Protein AF-A0A1B6D604-F1 (afdb_monomer)

InterPro domains:
  IPR000718 Peptidase M13 [PS51885] (1-99)
  IPR000718 Peptidase M13 [PTHR11733] (2-98)
  IPR018497 Peptidase M13, C-terminal domain [PF01431] (3-98)
  IPR018497 Peptidase M13, C-terminal domain [PR00786] (14-30)
  IPR018497 Peptidase M13, C-terminal domain [PR00786] (90-99)
  IPR024079 Metallopeptidase, catalytic domain superfamily [G3DSA:3.40.390.10] (2-99)

pLDDT: mean 93.45, std 8.99, range [57.97, 98.5]

Mean predicted aligned error: 4.43 Å

Nearest PDB structures (foldseek):
  6sh2-assembly1_AAA  TM=9.425E-01  e=3.751E-06  Homo sapiens
  4cth-assembly1_A-2  TM=9.442E-01  e=8.369E-06  Homo sapiens
  6svy-assembly1_A  TM=9.488E-01  e=1.212E-05  Homo sapiens
  5v48-assembly1_B  TM=9.395E-01  e=1.071E-05  Oryctolagus cuniculus
  4iuw-assembly1_A  TM=9.478E-01  e=1.867E-05  Lacticaseibacillus rhamnosus HN001

Organism: NCBI:txid38151

Secondary structure (DSSP, 8-state):
-TTT--TTS-HHHHIIIIIHHHHHHHHHTTSTTGGGB-TTS-B---S-HHHHHHHHHHHHHHHHHHHT-EEEPSSTT-EEE--HHHHHHHHHHHHHHT-

Foldseek 3Di:
DPPQDDPPDDVVSVCQRVQLVVQLVVCLCVFPPNCQQPPVGDRHNPDDPVVVVVRVVVLVVQQVVQQPDWCDDPDPDDTHGGRSVVCSSNSSSNVRSND

Radius of gyration: 16.8 Å; Cα contacts (8 Å, |Δi|>4): 112; chains: 1; bounding box: 38×28×49 Å

Structure (mmCIF, N/CA/C/O backbone):
data_AF-A0A1B6D604-F1
#
_entry.id   AF-A0A1B6D604-F1
#
loop_
_atom_site.group_PDB
_atom_site.id
_atom_site.type_symbol
_atom_site.label_atom_id
_atom_site.label_alt_id
_atom_site.label_comp_id
_atom_site.label_asym_id
_atom_site.label_entity_id
_atom_site.label_seq_id
_atom_site.pdbx_PDB_ins_code
_atom_site.Cartn_x
_atom_site.Cartn_y
_atom_site.Cartn_z
_atom_site.occupancy
_atom_site.B_iso_or_equiv
_atom_site.auth_seq_id
_atom_site.auth_comp_id
_atom_site.auth_asym_id
_atom_site.auth_atom_id
_atom_site.pdbx_PDB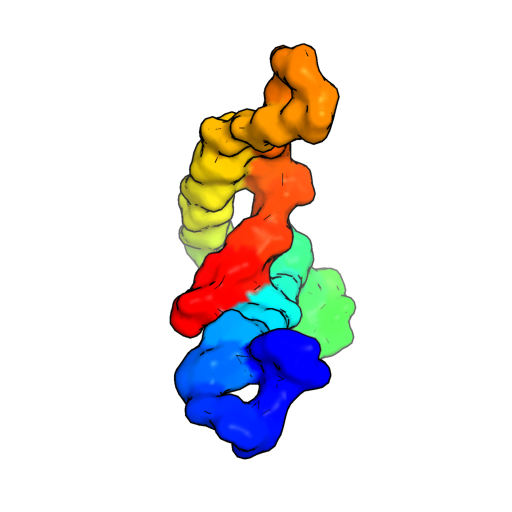_model_num
ATOM 1 N N . ARG A 1 1 ? 18.679 -1.187 9.413 1.00 86.75 1 ARG A N 1
ATOM 2 C CA . ARG A 1 1 ? 19.206 -1.431 10.782 1.00 86.75 1 ARG A CA 1
ATOM 3 C C . ARG A 1 1 ? 18.231 -2.358 11.502 1.00 86.75 1 ARG A C 1
ATOM 5 O O . ARG A 1 1 ? 17.041 -2.256 11.219 1.00 86.75 1 ARG A O 1
ATOM 12 N N . PHE A 1 2 ? 18.704 -3.245 12.387 1.00 88.69 2 PHE A N 1
ATOM 13 C CA . PHE A 1 2 ? 17.838 -4.090 13.223 1.00 88.69 2 PHE A CA 1
ATOM 14 C C . PHE A 1 2 ? 16.770 -3.228 13.931 1.00 88.69 2 PHE A C 1
ATOM 16 O O . PHE A 1 2 ? 17.130 -2.149 14.415 1.00 88.69 2 PHE A O 1
ATOM 23 N N . PRO A 1 3 ? 15.488 -3.643 13.973 1.00 89.06 3 PRO A N 1
ATOM 24 C CA . PRO A 1 3 ? 14.959 -4.964 13.598 1.00 89.06 3 PRO A CA 1
ATOM 25 C C . PRO A 1 3 ? 14.608 -5.148 12.112 1.00 89.06 3 PRO A C 1
ATOM 27 O O . PRO A 1 3 ? 14.273 -6.252 11.710 1.00 89.06 3 PRO A O 1
ATOM 30 N N . LEU A 1 4 ? 14.692 -4.106 11.282 1.00 94.75 4 LEU A N 1
ATOM 31 C CA . LEU A 1 4 ? 14.213 -4.163 9.892 1.00 94.75 4 LEU A CA 1
ATOM 32 C C . LEU A 1 4 ? 15.136 -4.958 8.962 1.00 94.75 4 LEU A C 1
ATOM 34 O O . LEU A 1 4 ? 14.676 -5.630 8.046 1.00 94.75 4 LEU A O 1
ATOM 38 N N . TYR A 1 5 ? 16.445 -4.842 9.178 1.00 96.44 5 TYR A N 1
ATOM 39 C CA . TYR A 1 5 ? 17.457 -5.526 8.377 1.00 96.44 5 TYR A CA 1
ATOM 40 C C . TYR A 1 5 ? 18.726 -5.769 9.184 1.00 96.44 5 TYR A C 1
ATOM 42 O O . TYR A 1 5 ? 19.217 -4.843 9.849 1.00 96.44 5 TYR A O 1
ATOM 50 N N . SER A 1 6 ? 19.284 -6.969 9.052 1.00 96.94 6 SER A N 1
ATOM 51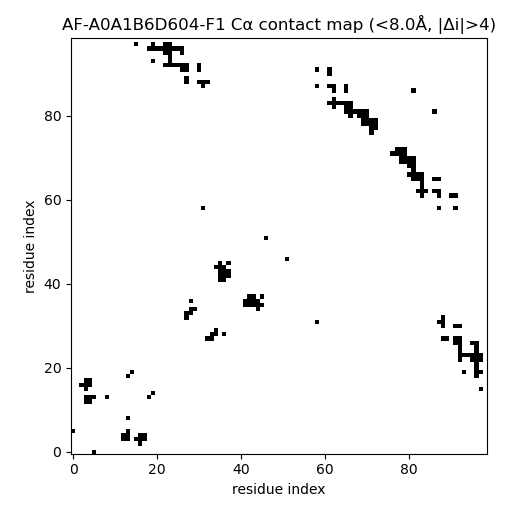 C CA . SER A 1 6 ? 20.659 -7.301 9.433 1.00 96.94 6 SER A CA 1
ATOM 52 C C . SER A 1 6 ? 21.167 -8.472 8.581 1.00 96.94 6 SER A C 1
ATOM 54 O O . SER A 1 6 ? 20.402 -9.372 8.228 1.00 96.94 6 SER A O 1
ATOM 56 N N . SER A 1 7 ? 22.459 -8.456 8.239 1.00 95.62 7 SER A N 1
ATOM 57 C CA . SER A 1 7 ? 23.133 -9.540 7.505 1.00 95.62 7 SER A CA 1
ATOM 58 C C . SER A 1 7 ? 23.194 -10.844 8.299 1.00 95.62 7 SER A C 1
ATOM 60 O O . SER A 1 7 ? 23.359 -11.914 7.724 1.00 95.62 7 SER A O 1
ATOM 62 N N . GLU A 1 8 ? 23.056 -10.749 9.619 1.00 96.69 8 GLU A N 1
ATOM 63 C CA . GLU A 1 8 ? 23.096 -11.864 10.560 1.00 96.69 8 GLU A CA 1
ATOM 64 C C . GLU A 1 8 ? 21.715 -12.517 10.753 1.00 96.69 8 GLU A C 1
ATOM 66 O O . GLU A 1 8 ? 21.627 -13.599 11.333 1.00 96.69 8 GLU A O 1
ATOM 71 N N . LEU A 1 9 ? 20.630 -11.882 10.287 1.00 95.06 9 LEU A N 1
ATOM 72 C CA . LEU A 1 9 ? 19.286 -12.450 10.371 1.00 95.06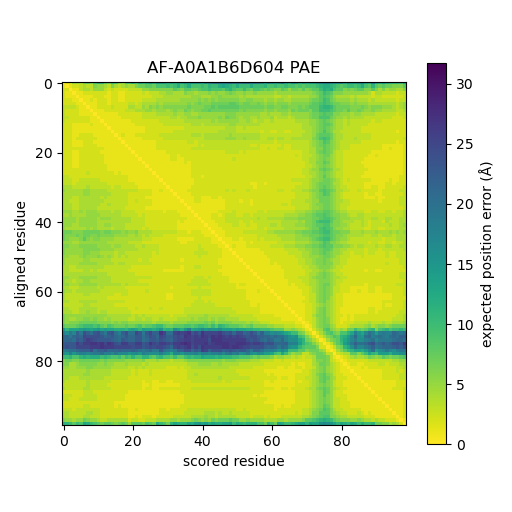 9 LEU A CA 1
ATOM 73 C C . LEU A 1 9 ? 19.023 -13.452 9.236 1.00 95.06 9 LEU A C 1
ATOM 75 O O . LEU A 1 9 ? 19.453 -13.234 8.100 1.00 95.06 9 LEU A O 1
ATOM 79 N N . PRO A 1 10 ? 18.226 -14.507 9.489 1.00 96.88 10 PRO A N 1
ATOM 80 C CA . PRO A 1 10 ? 17.691 -15.340 8.422 1.00 96.88 10 PRO A CA 1
ATOM 81 C C . PRO A 1 10 ? 16.928 -14.502 7.392 1.00 96.88 10 PRO A C 1
ATOM 83 O O . PRO A 1 10 ? 16.212 -13.563 7.753 1.00 96.88 10 PRO A O 1
ATOM 86 N N . TRP A 1 11 ? 17.027 -14.878 6.114 1.00 95.88 11 TRP A N 1
ATOM 87 C CA . TRP A 1 11 ? 16.440 -14.116 5.008 1.00 95.88 11 TRP A CA 1
ATOM 88 C C . TRP A 1 11 ? 14.957 -13.804 5.235 1.00 95.88 11 TRP A C 1
ATOM 90 O O . TRP A 1 11 ? 14.554 -12.663 5.046 1.00 95.88 11 TRP A O 1
ATOM 100 N N . TYR A 1 12 ? 14.162 -14.753 5.735 1.00 95.81 12 TYR A N 1
ATOM 101 C CA . TYR A 1 12 ? 12.725 -14.558 5.951 1.00 95.81 12 TYR A CA 1
ATOM 102 C C . TYR A 1 12 ? 12.411 -13.416 6.933 1.00 95.81 12 TYR A C 1
ATOM 104 O O . TYR A 1 12 ? 11.396 -12.743 6.779 1.00 95.81 12 TYR A O 1
ATOM 112 N N . MET A 1 13 ? 13.292 -13.142 7.905 1.00 96.69 13 MET A N 1
ATOM 113 C CA . MET A 1 13 ? 13.128 -11.998 8.807 1.00 96.69 13 MET A CA 1
ATOM 114 C C . MET A 1 13 ? 13.435 -10.679 8.099 1.00 96.69 13 MET A C 1
ATOM 116 O O . MET A 1 13 ? 12.727 -9.700 8.307 1.00 96.69 13 MET A O 1
ATOM 120 N N . ASN A 1 14 ? 14.434 -10.662 7.212 1.00 96.81 14 ASN A N 1
ATOM 121 C CA . ASN A 1 14 ? 14.703 -9.501 6.364 1.00 96.81 14 ASN A CA 1
ATOM 122 C C . ASN A 1 14 ? 13.5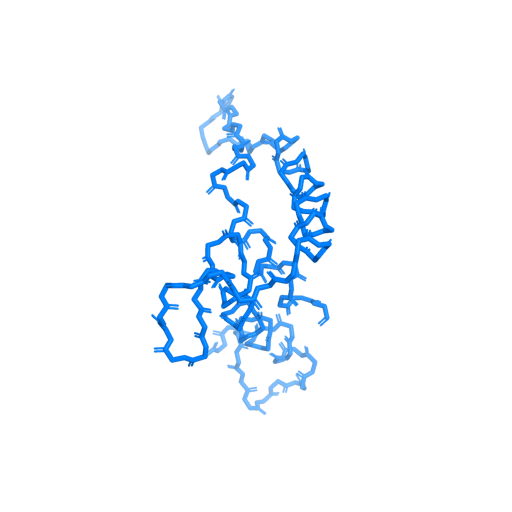58 -9.258 5.363 1.00 96.81 14 ASN A C 1
ATOM 124 O O . ASN A 1 14 ? 13.198 -8.106 5.142 1.00 96.81 14 ASN A O 1
ATOM 128 N N . PHE A 1 15 ? 12.935 -10.305 4.810 1.00 96.56 15 PHE A N 1
ATOM 129 C CA . PHE A 1 15 ? 11.743 -10.161 3.963 1.00 96.56 15 PHE A CA 1
ATOM 130 C C . PHE A 1 15 ? 10.547 -9.598 4.745 1.00 96.56 15 PHE A C 1
ATOM 132 O O . PHE A 1 15 ? 9.909 -8.664 4.273 1.00 96.56 15 PHE A O 1
ATOM 139 N N . GLY A 1 16 ? 10.284 -10.088 5.961 1.00 95.44 16 GLY A N 1
ATOM 140 C CA . GLY A 1 16 ? 9.216 -9.546 6.813 1.00 95.44 16 GLY A CA 1
ATOM 141 C C . GLY A 1 16 ? 9.484 -8.129 7.342 1.00 95.44 16 GLY A C 1
ATOM 142 O O . GLY A 1 16 ? 8.542 -7.391 7.620 1.00 95.44 16 GLY A O 1
ATOM 143 N N . GLY A 1 17 ? 10.756 -7.745 7.480 1.00 95.69 17 GLY A N 1
ATOM 144 C CA . GLY A 1 17 ? 11.186 -6.405 7.871 1.00 95.69 17 GLY A CA 1
ATOM 145 C C . GLY A 1 17 ? 11.334 -5.475 6.668 1.00 95.69 17 GLY A C 1
ATOM 146 O O . GLY A 1 17 ? 10.372 -4.863 6.209 1.00 95.69 17 GLY A O 1
ATOM 147 N N . ILE A 1 18 ? 12.564 -5.338 6.168 1.00 97.25 18 ILE A N 1
ATOM 148 C CA . ILE A 1 18 ? 12.880 -4.414 5.075 1.00 97.25 18 ILE A CA 1
ATOM 149 C C . ILE A 1 18 ? 12.212 -4.796 3.751 1.00 97.25 18 ILE A C 1
ATOM 151 O O . ILE A 1 18 ? 11.841 -3.901 3.002 1.00 97.25 18 ILE A O 1
ATOM 155 N N . GLY A 1 19 ? 12.013 -6.086 3.467 1.00 97.00 19 GLY A N 1
ATOM 156 C CA . GLY A 1 19 ? 11.331 -6.526 2.246 1.00 97.00 19 GLY A CA 1
ATOM 157 C C . GLY A 1 19 ? 9.904 -5.987 2.173 1.00 97.00 19 GLY A C 1
ATOM 158 O O . GLY A 1 19 ? 9.524 -5.398 1.164 1.00 97.00 19 GLY A O 1
ATOM 159 N N . ARG A 1 20 ? 9.164 -6.076 3.282 1.00 97.06 20 ARG A N 1
ATOM 160 C CA . ARG A 1 20 ? 7.817 -5.514 3.410 1.00 97.06 20 ARG A CA 1
ATOM 161 C C . ARG A 1 20 ? 7.788 -4.000 3.222 1.00 97.06 20 ARG A C 1
ATOM 163 O O . ARG A 1 20 ? 6.877 -3.493 2.581 1.00 97.06 20 ARG A O 1
ATOM 170 N N . ILE A 1 21 ? 8.785 -3.284 3.743 1.00 97.94 21 ILE A N 1
ATOM 171 C CA . ILE A 1 21 ? 8.913 -1.830 3.542 1.00 97.94 21 ILE A CA 1
ATOM 172 C C . ILE A 1 21 ? 9.186 -1.513 2.072 1.00 97.94 21 ILE A C 1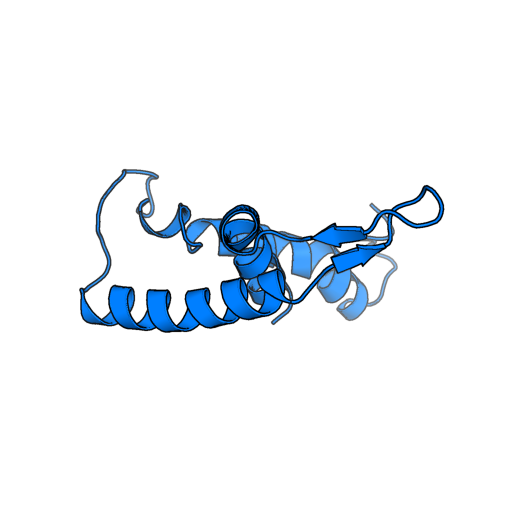
ATOM 174 O O . ILE A 1 21 ? 8.501 -0.682 1.498 1.00 97.94 21 ILE A O 1
ATOM 178 N N . ILE A 1 22 ? 10.130 -2.203 1.431 1.00 98.06 22 ILE A N 1
ATOM 179 C CA . ILE A 1 22 ? 10.411 -1.998 0.003 1.00 98.06 22 ILE A CA 1
ATOM 180 C C . ILE A 1 22 ? 9.149 -2.251 -0.831 1.00 98.06 22 ILE A C 1
ATOM 182 O O . ILE A 1 22 ? 8.824 -1.455 -1.707 1.00 98.06 22 ILE A O 1
ATOM 186 N N . GLY A 1 23 ? 8.413 -3.326 -0.543 1.00 98.19 23 GLY A N 1
ATOM 187 C CA . GLY A 1 23 ? 7.149 -3.617 -1.215 1.00 98.19 23 GLY A CA 1
ATOM 188 C C . GLY A 1 23 ? 6.071 -2.557 -0.958 1.00 98.19 23 GLY A C 1
ATOM 189 O O . GLY A 1 23 ? 5.330 -2.220 -1.878 1.00 98.19 23 GLY A O 1
ATOM 190 N N . HIS A 1 24 ? 6.014 -1.995 0.251 1.00 98.50 24 HIS A N 1
ATOM 191 C CA . HIS A 1 24 ? 5.133 -0.877 0.597 1.00 98.50 24 HIS A CA 1
ATOM 192 C C . HIS A 1 24 ? 5.452 0.358 -0.262 1.00 98.50 24 HIS A C 1
ATOM 194 O O . HIS A 1 24 ? 4.573 0.842 -0.972 1.00 98.50 24 HIS A O 1
ATOM 200 N N . GLU A 1 25 ? 6.720 0.780 -0.325 1.00 98.25 25 GLU A N 1
ATOM 201 C CA . GLU A 1 25 ? 7.131 1.942 -1.131 1.00 98.25 25 GLU A CA 1
ATOM 202 C C . GLU A 1 25 ? 6.914 1.732 -2.639 1.00 98.25 25 GLU A C 1
ATOM 204 O O . GLU A 1 25 ? 6.524 2.654 -3.351 1.00 98.25 25 GLU A O 1
ATOM 209 N N . ILE A 1 26 ? 7.125 0.513 -3.150 1.00 98.19 26 ILE A N 1
ATOM 210 C CA . ILE A 1 26 ? 6.804 0.183 -4.550 1.00 98.19 26 ILE A CA 1
ATOM 211 C C . ILE A 1 26 ? 5.294 0.293 -4.788 1.00 98.19 26 ILE A C 1
ATOM 213 O O . ILE A 1 26 ? 4.863 0.813 -5.816 1.00 98.19 26 ILE A O 1
ATOM 217 N N . THR A 1 27 ? 4.485 -0.186 -3.841 1.00 98.12 27 THR A N 1
ATOM 218 C CA . THR A 1 27 ? 3.024 -0.181 -3.961 1.00 98.12 27 THR A CA 1
ATOM 219 C C . THR A 1 27 ? 2.452 1.237 -3.950 1.00 98.12 27 THR A C 1
ATOM 221 O O . THR A 1 27 ? 1.448 1.461 -4.621 1.00 98.12 27 THR A O 1
ATOM 224 N N . HIS A 1 28 ? 3.100 2.210 -3.297 1.00 98.31 28 HIS A N 1
ATOM 225 C CA . HIS A 1 28 ? 2.696 3.619 -3.384 1.00 98.31 28 HIS A CA 1
ATOM 226 C C . HIS A 1 28 ? 2.653 4.154 -4.818 1.00 98.31 28 HIS A C 1
ATOM 228 O O . HIS A 1 28 ? 1.806 4.984 -5.130 1.00 98.31 28 HIS A O 1
ATOM 234 N N . GLY A 1 29 ? 3.480 3.634 -5.732 1.00 97.38 29 GLY A N 1
ATOM 235 C CA . GLY A 1 29 ? 3.395 3.971 -7.160 1.00 97.38 29 GLY A CA 1
ATOM 236 C C . GLY A 1 29 ? 2.088 3.528 -7.836 1.00 97.38 29 GLY A C 1
ATOM 237 O O . GLY A 1 29 ? 1.769 3.998 -8.922 1.00 97.38 29 GLY A O 1
ATOM 238 N N . PHE A 1 30 ? 1.311 2.653 -7.196 1.00 96.81 30 PHE A N 1
ATOM 239 C CA . PHE A 1 30 ? 0.083 2.056 -7.729 1.00 96.81 30 PHE A CA 1
ATOM 240 C C . PHE A 1 30 ? -1.114 2.201 -6.778 1.00 96.81 30 PHE A C 1
ATOM 242 O O . PHE A 1 30 ? -2.152 1.569 -6.989 1.00 96.81 30 PHE A O 1
ATOM 249 N N . ASP A 1 31 ? -0.979 2.992 -5.711 1.00 97.12 31 ASP A N 1
ATOM 250 C CA . ASP A 1 31 ? -2.065 3.235 -4.770 1.00 97.12 31 ASP A CA 1
ATOM 251 C C . ASP A 1 31 ? -3.114 4.206 -5.348 1.00 97.12 31 ASP A C 1
ATOM 253 O O . ASP A 1 31 ? -3.104 4.571 -6.527 1.00 97.12 31 ASP A O 1
ATOM 257 N N . ASN A 1 32 ? -4.067 4.613 -4.511 1.00 95.62 32 ASN A N 1
ATOM 258 C CA . ASN A 1 32 ? -5.188 5.456 -4.915 1.00 95.62 32 ASN A CA 1
ATOM 259 C C . ASN A 1 32 ? -4.768 6.859 -5.418 1.00 95.62 32 ASN A C 1
ATOM 261 O O . ASN A 1 32 ? -5.544 7.499 -6.128 1.00 95.62 32 ASN A O 1
ATOM 265 N N . LYS A 1 33 ? -3.538 7.308 -5.141 1.00 95.94 33 LYS A N 1
ATOM 266 C CA . LYS A 1 33 ? -2.924 8.509 -5.729 1.00 95.94 33 LYS A CA 1
ATOM 267 C C . LYS A 1 33 ? -1.846 8.168 -6.754 1.00 95.94 33 LYS A C 1
ATOM 269 O O . LYS A 1 33 ? -1.801 8.798 -7.810 1.00 95.94 33 LYS A O 1
ATOM 274 N N . GLY A 1 34 ? -0.993 7.189 -6.462 1.00 97.00 34 GLY A N 1
ATOM 275 C CA . GLY A 1 34 ? 0.127 6.794 -7.312 1.00 97.00 34 GLY A CA 1
ATOM 276 C C . GLY A 1 34 ? -0.299 6.387 -8.714 1.00 97.00 34 GLY A C 1
ATOM 277 O O . GLY A 1 34 ? 0.351 6.781 -9.678 1.00 97.00 34 GLY A O 1
ATOM 278 N N . ARG A 1 35 ? -1.458 5.725 -8.849 1.00 96.50 35 ARG A N 1
ATOM 279 C CA . ARG A 1 35 ? -1.984 5.268 -10.146 1.00 96.50 35 ARG A CA 1
ATOM 280 C C . ARG A 1 35 ? -2.133 6.363 -11.205 1.00 96.50 35 ARG A C 1
ATOM 282 O O . ARG A 1 35 ? -2.241 6.044 -12.378 1.00 96.50 35 ARG A O 1
ATOM 289 N N . TYR A 1 36 ? -2.197 7.635 -10.815 1.00 97.25 36 TYR A N 1
ATOM 290 C CA . TYR A 1 36 ? -2.329 8.748 -11.755 1.00 97.25 36 T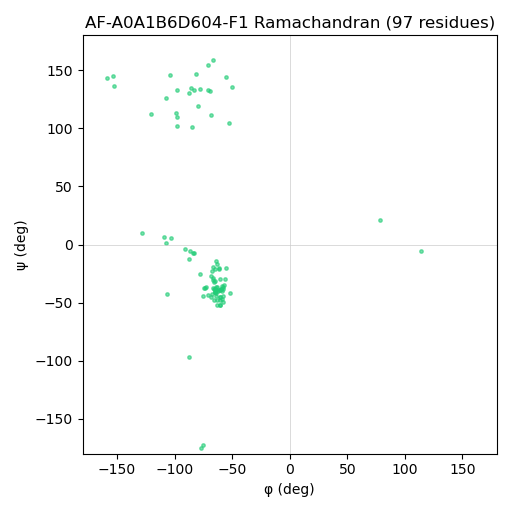YR A CA 1
ATOM 291 C C . TYR A 1 36 ? -0.993 9.191 -12.357 1.00 97.25 36 TYR A C 1
ATOM 293 O O . TYR A 1 36 ? -0.974 10.064 -13.221 1.00 97.25 36 TYR A O 1
ATOM 301 N N . PHE A 1 37 ? 0.125 8.648 -11.881 1.00 97.88 37 PHE A N 1
ATOM 302 C CA . PHE A 1 37 ? 1.456 8.995 -12.346 1.00 97.88 37 PHE A CA 1
ATOM 303 C C . PHE A 1 37 ? 2.014 7.847 -13.175 1.00 97.88 37 PHE A C 1
ATOM 305 O O . PHE A 1 37 ? 2.045 6.703 -12.726 1.00 97.88 37 PHE A O 1
ATOM 312 N N . ASN A 1 38 ? 2.435 8.154 -14.397 1.00 96.56 38 ASN A N 1
ATOM 313 C CA . ASN A 1 38 ? 3.090 7.177 -15.258 1.00 96.56 38 ASN A CA 1
ATOM 314 C C . ASN A 1 38 ? 4.558 6.947 -14.831 1.00 96.56 38 ASN A C 1
ATOM 316 O O . ASN A 1 38 ? 5.042 7.506 -13.845 1.00 96.56 38 ASN A O 1
ATOM 320 N N . GLU A 1 39 ? 5.301 6.151 -15.596 1.00 96.25 39 GLU A N 1
ATOM 321 C CA . GLU A 1 39 ? 6.667 5.715 -15.286 1.00 96.25 39 GLU A CA 1
ATOM 322 C C . GLU A 1 39 ? 7.699 6.848 -15.161 1.00 96.25 39 GLU A C 1
ATOM 324 O O . GLU A 1 39 ? 8.748 6.660 -14.544 1.00 96.25 39 GLU A O 1
ATOM 329 N N . ILE A 1 40 ? 7.407 8.026 -15.722 1.00 97.31 40 ILE A N 1
ATOM 330 C CA . ILE A 1 40 ? 8.252 9.225 -15.614 1.00 97.31 40 ILE A CA 1
ATOM 331 C C . ILE A 1 40 ? 7.713 10.248 -14.602 1.00 97.31 40 ILE A C 1
ATOM 333 O O . ILE A 1 40 ? 8.250 11.352 -14.500 1.00 97.31 40 ILE A O 1
ATOM 337 N N . GLY A 1 41 ? 6.649 9.915 -13.867 1.00 96.94 41 GLY A N 1
ATOM 338 C CA . GLY A 1 41 ? 6.028 10.800 -12.882 1.00 96.94 41 GLY A CA 1
ATOM 339 C C . GLY A 1 41 ? 5.127 11.880 -13.488 1.00 96.94 41 GLY A C 1
ATOM 340 O O . GLY A 1 41 ? 4.883 12.903 -12.845 1.00 96.94 41 GLY A O 1
ATOM 341 N N . LYS A 1 42 ? 4.632 11.696 -14.719 1.00 98.06 42 LYS A N 1
ATOM 342 C CA . LYS A 1 42 ? 3.659 12.609 -15.336 1.00 98.06 42 LYS A CA 1
ATOM 343 C C . LYS A 1 42 ? 2.244 12.219 -14.913 1.00 98.06 42 LYS A C 1
ATOM 345 O O . LYS A 1 42 ? 1.882 11.049 -14.981 1.00 98.06 42 LYS A O 1
ATOM 350 N N . LEU A 1 43 ? 1.446 13.222 -14.539 1.00 97.88 43 LEU A N 1
ATOM 351 C CA . LEU A 1 43 ? 0.021 13.059 -14.257 1.00 97.88 43 LEU A CA 1
ATOM 352 C C . LEU A 1 43 ? -0.741 12.740 -15.554 1.00 97.88 43 LEU A C 1
ATOM 354 O O . LEU A 1 43 ? -0.838 13.591 -16.443 1.00 97.88 43 LEU A O 1
ATOM 358 N N . GLU A 1 44 ? -1.259 11.523 -15.664 1.00 96.31 44 GLU A N 1
ATOM 359 C CA . GLU A 1 44 ? -1.929 10.988 -16.849 1.00 96.31 44 GLU A CA 1
ATOM 360 C C . GLU A 1 44 ? -2.834 9.818 -16.443 1.00 96.31 44 GLU A C 1
ATOM 362 O O . GLU A 1 44 ? -2.487 9.047 -15.555 1.00 96.31 44 GLU A O 1
ATOM 367 N N . GLU A 1 45 ? -4.004 9.675 -17.067 1.00 95.06 45 GLU A N 1
ATOM 368 C CA . GLU A 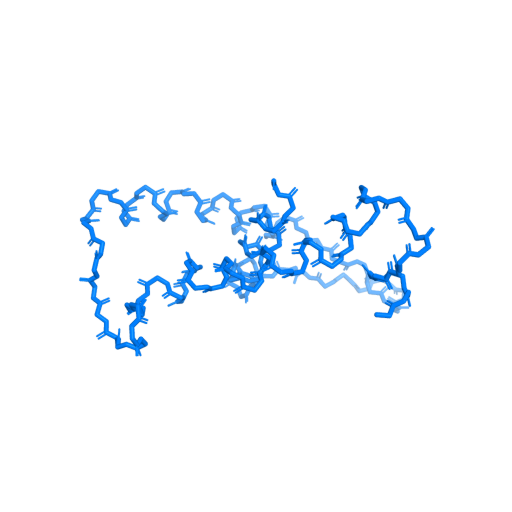1 45 ? -4.810 8.459 -16.910 1.00 95.06 45 GLU A CA 1
ATOM 369 C C . GLU A 1 45 ? -4.294 7.432 -17.921 1.00 95.06 45 GLU A C 1
ATOM 371 O O . GLU A 1 45 ? -4.543 7.552 -19.119 1.00 95.06 45 GLU A O 1
ATOM 376 N N . TRP A 1 46 ? -3.490 6.487 -17.436 1.00 96.50 46 TRP A N 1
ATOM 377 C CA . TRP A 1 46 ? -2.815 5.468 -18.248 1.00 96.50 46 TRP A CA 1
ATOM 378 C C . TRP A 1 46 ? -3.400 4.064 -18.040 1.00 96.50 46 TRP A C 1
ATOM 380 O O . TRP A 1 46 ? -2.838 3.087 -18.535 1.00 96.50 46 TRP A O 1
ATOM 390 N N . TRP A 1 47 ? -4.500 3.953 -17.286 1.00 96.69 47 TRP A N 1
ATOM 391 C CA . TRP A 1 47 ? -5.251 2.712 -17.090 1.00 96.69 47 TRP A CA 1
ATOM 392 C C . TRP A 1 47 ? -6.525 2.740 -17.926 1.00 96.69 47 TRP A C 1
ATOM 394 O O . TRP A 1 47 ? -7.156 3.783 -18.085 1.00 96.69 47 TRP A O 1
ATOM 404 N N . ASP A 1 48 ? -6.927 1.572 -18.414 1.00 97.56 48 ASP A N 1
ATOM 405 C CA . ASP A 1 48 ? -8.210 1.393 -19.083 1.00 97.56 48 ASP A CA 1
ATOM 406 C C . ASP A 1 48 ? -9.375 1.473 -18.069 1.00 97.56 48 ASP A C 1
ATOM 408 O O . ASP A 1 48 ? -9.238 1.174 -16.875 1.00 97.56 48 ASP A O 1
ATOM 412 N N . ASP A 1 49 ? -10.565 1.856 -18.543 1.00 97.62 49 ASP A N 1
ATOM 413 C CA . ASP A 1 49 ? -11.744 2.071 -17.689 1.00 97.62 49 ASP A CA 1
ATOM 414 C C . ASP A 1 49 ? -12.129 0.824 -16.866 1.00 97.62 49 ASP A C 1
ATOM 416 O O . ASP A 1 49 ? -12.583 0.930 -15.720 1.00 97.62 49 ASP A O 1
ATOM 420 N N . SER A 1 50 ? -11.944 -0.379 -17.420 1.00 98.06 50 SER A N 1
ATOM 421 C CA . SER A 1 50 ? -12.232 -1.637 -16.721 1.00 98.06 50 SER A CA 1
ATOM 422 C C . SER A 1 50 ? -11.335 -1.855 -15.501 1.00 98.06 50 SER A C 1
ATOM 424 O O . SER A 1 50 ? -11.803 -2.319 -14.456 1.00 98.06 50 SER A O 1
ATOM 426 N N . GLU A 1 51 ? -10.064 -1.496 -15.613 1.00 97.19 51 GLU A N 1
ATOM 427 C CA . GLU A 1 51 ? -9.016 -1.636 -14.612 1.00 97.19 51 GLU A CA 1
ATOM 428 C C . GLU A 1 51 ? -9.267 -0.649 -13.481 1.00 97.19 51 GLU A C 1
ATOM 430 O O . GLU A 1 51 ? -9.231 -1.032 -12.310 1.00 97.19 51 GLU A O 1
ATOM 435 N N . ILE A 1 52 ? -9.633 0.587 -13.828 1.00 97.50 52 ILE A N 1
ATOM 436 C CA . ILE A 1 52 ? -10.041 1.624 -12.877 1.00 97.50 52 ILE A CA 1
ATOM 437 C C . ILE A 1 52 ? -11.252 1.152 -12.060 1.00 97.50 52 ILE A C 1
ATOM 439 O O . ILE A 1 52 ? -11.250 1.221 -10.828 1.00 97.50 52 ILE A O 1
ATOM 443 N N . MET A 1 53 ? -12.274 0.596 -12.715 1.00 97.81 53 MET A N 1
ATOM 444 C CA . MET A 1 53 ? -13.460 0.077 -12.024 1.00 97.81 53 MET A CA 1
ATOM 445 C C . MET A 1 53 ? -13.134 -1.119 -11.119 1.00 97.81 53 MET A C 1
ATOM 447 O O . MET A 1 53 ? -13.632 -1.212 -9.989 1.00 97.81 53 MET A O 1
ATOM 451 N N . ALA A 1 54 ? -12.277 -2.034 -11.579 1.00 97.69 54 ALA A N 1
ATOM 452 C CA . ALA A 1 54 ? -11.820 -3.166 -10.780 1.00 97.69 54 ALA A CA 1
ATOM 453 C C . ALA A 1 54 ? -10.986 -2.716 -9.571 1.00 97.69 54 ALA A C 1
ATOM 455 O O . ALA A 1 54 ? -11.123 -3.286 -8.482 1.00 97.69 54 ALA A O 1
ATOM 456 N N . PHE A 1 55 ? -10.156 -1.688 -9.744 1.00 97.31 55 PHE A N 1
ATOM 457 C CA . PHE A 1 55 ? -9.375 -1.069 -8.684 1.00 97.31 55 PHE A CA 1
ATOM 458 C C . PHE A 1 55 ? -10.284 -0.438 -7.633 1.00 97.31 55 PHE A C 1
ATOM 460 O O . PHE A 1 55 ? -10.200 -0.817 -6.464 1.00 97.31 55 PHE A O 1
ATOM 467 N N . TYR A 1 56 ? -11.233 0.414 -8.035 1.00 97.25 56 TYR A N 1
ATOM 468 C CA . TYR A 1 56 ? -12.153 1.055 -7.094 1.00 97.25 56 TYR A CA 1
ATOM 469 C C . TYR A 1 56 ? -12.961 0.048 -6.272 1.00 97.25 56 TYR A C 1
ATOM 471 O O . TYR A 1 56 ? -13.122 0.209 -5.061 1.00 97.25 56 TYR A O 1
ATOM 479 N N . LYS A 1 57 ? -13.390 -1.057 -6.891 1.00 97.25 57 LYS A N 1
ATOM 480 C CA . LYS A 1 57 ? -14.057 -2.147 -6.168 1.00 97.25 57 LYS A CA 1
ATOM 481 C C . LYS A 1 57 ? -13.171 -2.756 -5.073 1.00 97.25 57 LYS A C 1
ATOM 483 O O . LYS A 1 57 ? -13.673 -3.113 -4.009 1.00 97.25 57 LYS A O 1
ATOM 488 N N . ARG A 1 58 ? -11.865 -2.901 -5.321 1.00 96.19 58 ARG A N 1
ATOM 489 C CA . ARG A 1 58 ? -10.911 -3.462 -4.351 1.00 96.19 58 ARG A CA 1
ATOM 490 C C . ARG A 1 58 ? -10.584 -2.466 -3.244 1.00 96.19 58 ARG A C 1
ATOM 492 O O . ARG A 1 58 ? -10.611 -2.865 -2.082 1.00 96.19 58 ARG A O 1
ATOM 499 N N . ILE A 1 59 ? -10.335 -1.195 -3.570 1.00 96.50 59 ILE A N 1
ATOM 500 C CA . ILE A 1 59 ? -10.006 -0.197 -2.541 1.00 96.50 59 ILE A CA 1
ATOM 501 C C . ILE A 1 59 ? -11.195 0.080 -1.621 1.00 96.50 59 ILE A C 1
ATOM 503 O O . ILE A 1 59 ? -10.987 0.329 -0.438 1.00 96.50 59 ILE A O 1
ATOM 507 N N . GLN A 1 60 ? -12.436 -0.039 -2.112 1.00 98.06 60 GLN A N 1
ATOM 508 C CA . GLN A 1 60 ? -13.619 0.111 -1.262 1.00 98.06 60 GLN A CA 1
ATOM 509 C C . GLN A 1 60 ? -13.620 -0.910 -0.117 1.00 98.06 60 GLN A C 1
ATOM 511 O O . GLN A 1 60 ? -13.903 -0.553 1.021 1.00 98.06 60 GLN A O 1
ATOM 516 N N . CYS A 1 61 ? -13.206 -2.154 -0.380 1.00 97.19 61 CYS A N 1
ATOM 517 C CA . CYS A 1 61 ? -13.069 -3.169 0.664 1.00 97.19 61 CYS A CA 1
ATOM 518 C C . CYS A 1 61 ? -12.038 -2.763 1.732 1.00 97.19 61 CYS A C 1
ATOM 520 O O . CYS A 1 61 ? -12.281 -2.960 2.922 1.00 97.19 61 CYS A O 1
ATOM 522 N N . VAL A 1 62 ? -10.924 -2.152 1.320 1.00 96.94 62 VAL A N 1
ATOM 523 C CA . VAL A 1 62 ? -9.881 -1.649 2.230 1.00 96.94 62 VAL A CA 1
ATOM 524 C C . VAL A 1 62 ? -10.400 -0.471 3.063 1.00 96.94 62 VAL A C 1
ATOM 526 O O . VAL A 1 62 ? -10.191 -0.430 4.275 1.00 96.94 62 VAL A O 1
ATOM 529 N N . ILE A 1 63 ? -11.134 0.458 2.442 1.00 98.00 63 ILE A N 1
ATOM 530 C CA . ILE A 1 63 ? -11.776 1.593 3.123 1.00 98.00 63 ILE A CA 1
ATOM 531 C C . ILE A 1 63 ? -12.777 1.094 4.168 1.00 98.00 63 ILE A C 1
ATOM 533 O O . ILE A 1 63 ? -12.753 1.548 5.313 1.00 98.00 63 ILE A O 1
ATOM 537 N N . ASP A 1 64 ? -13.636 0.147 3.795 1.00 98.00 64 ASP A N 1
ATOM 538 C CA . ASP A 1 64 ? -14.660 -0.412 4.678 1.00 98.00 64 ASP A CA 1
ATOM 539 C C . ASP A 1 64 ? -14.034 -1.177 5.846 1.00 98.00 64 ASP A C 1
ATOM 541 O O . ASP A 1 64 ? -14.465 -1.024 6.991 1.0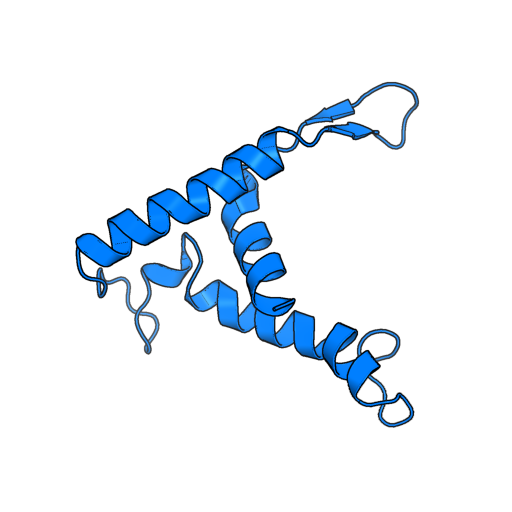0 98.00 64 ASP A O 1
ATOM 545 N N . GLN A 1 65 ? -12.973 -1.946 5.584 1.00 96.88 65 GLN A N 1
ATOM 546 C CA . GLN A 1 65 ? -12.189 -2.596 6.629 1.00 96.88 65 GLN A CA 1
ATOM 547 C C . GLN A 1 65 ? -11.631 -1.561 7.611 1.00 96.88 65 GLN A C 1
ATOM 549 O O . GLN A 1 65 ? -11.803 -1.707 8.822 1.00 96.88 65 GLN A O 1
ATOM 554 N N . ALA A 1 66 ? -11.003 -0.499 7.104 1.00 95.94 66 ALA A N 1
ATOM 555 C CA . ALA A 1 66 ? -10.396 0.528 7.937 1.00 95.94 66 ALA A CA 1
ATOM 556 C C . ALA A 1 66 ? -11.430 1.316 8.762 1.00 95.94 66 ALA A C 1
ATOM 558 O O . ALA A 1 66 ? -11.204 1.583 9.941 1.00 95.94 66 ALA A O 1
ATOM 559 N N . ASN A 1 67 ? -12.600 1.611 8.188 1.00 96.56 67 ASN A N 1
ATOM 560 C CA . ASN A 1 67 ? -13.710 2.291 8.868 1.00 96.56 67 ASN A CA 1
ATOM 561 C C . ASN A 1 67 ? -14.269 1.518 10.075 1.00 96.56 67 ASN A C 1
ATOM 563 O O . ASN A 1 67 ? -14.905 2.122 10.948 1.00 96.56 67 ASN A O 1
ATOM 567 N N . ASN A 1 68 ? -14.045 0.202 10.129 1.00 96.00 68 ASN A N 1
ATOM 568 C CA . ASN A 1 68 ? -14.458 -0.650 11.242 1.00 96.00 68 ASN A CA 1
ATOM 569 C C . ASN A 1 68 ? -13.460 -0.644 12.410 1.00 96.00 68 ASN A C 1
ATOM 571 O O . ASN A 1 68 ? -13.767 -1.185 13.475 1.00 96.00 68 ASN A O 1
ATOM 575 N N . TYR A 1 69 ? -12.290 -0.014 12.262 1.00 92.88 69 TYR A N 1
ATOM 576 C CA . TYR A 1 69 ? -11.338 0.121 13.357 1.00 92.88 69 TYR A CA 1
ATOM 577 C C . TYR A 1 69 ? -11.618 1.362 14.206 1.00 92.88 69 TYR A C 1
ATOM 579 O O . TYR A 1 69 ? -11.737 2.491 13.731 1.00 92.88 69 TYR A O 1
ATOM 587 N N . THR A 1 70 ? -11.667 1.141 15.516 1.00 90.06 70 THR A N 1
ATOM 588 C CA . THR A 1 70 ? -11.600 2.196 1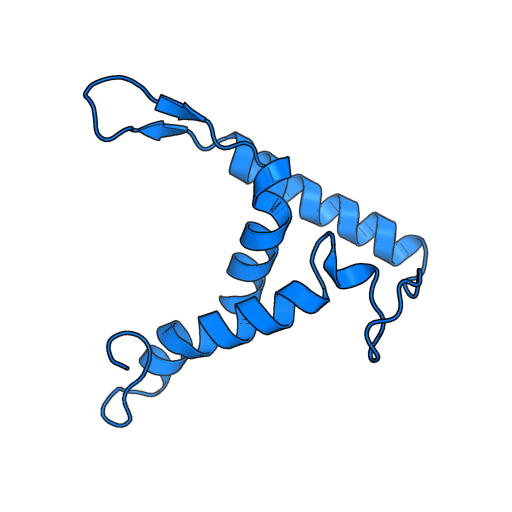6.527 1.00 90.06 70 THR A CA 1
ATOM 589 C C . THR A 1 70 ? -10.387 1.914 17.397 1.00 90.06 70 THR A C 1
ATOM 591 O O . THR A 1 70 ? -10.354 0.921 18.126 1.00 90.06 70 THR A O 1
ATOM 594 N N . LEU A 1 71 ? -9.375 2.772 17.305 1.00 85.00 71 LEU A N 1
ATOM 595 C CA . LEU A 1 71 ? -8.216 2.718 18.181 1.00 85.00 71 LEU A CA 1
ATOM 596 C C . LEU A 1 71 ? -8.651 3.115 19.587 1.00 85.00 71 LEU A C 1
ATOM 598 O O . LEU A 1 71 ? -9.320 4.127 19.780 1.00 85.00 71 LEU A O 1
ATOM 602 N N . LYS A 1 72 ? -8.266 2.341 20.594 1.00 81.81 72 LYS A N 1
ATOM 603 C CA . LYS A 1 72 ? -8.439 2.763 21.985 1.00 81.81 72 LYS A CA 1
ATOM 604 C C . LYS A 1 72 ? -7.297 3.726 22.312 1.00 81.81 72 LYS A C 1
ATOM 606 O O . LYS A 1 72 ? -6.138 3.348 22.178 1.00 81.81 72 LYS A O 1
ATOM 611 N N . GLY A 1 73 ? -7.623 4.970 22.661 1.00 69.56 73 GLY A N 1
ATOM 612 C CA . GLY A 1 73 ? -6.636 5.990 23.001 1.00 69.56 73 GLY A CA 1
ATOM 613 C C . GLY A 1 73 ? -5.866 5.692 24.292 1.00 69.56 73 GLY A C 1
ATOM 614 O O . GLY A 1 73 ? -6.318 4.934 25.151 1.00 69.56 73 GLY A O 1
ATOM 615 N N . PHE A 1 74 ? -4.698 6.333 24.405 1.00 60.88 74 PHE A N 1
ATOM 616 C CA . PHE A 1 74 ? -3.755 6.271 25.530 1.00 60.88 74 PHE A CA 1
ATOM 617 C C . PHE A 1 74 ? -4.298 6.891 26.834 1.00 60.88 74 PHE A C 1
ATOM 619 O O . PHE A 1 74 ? -3.819 6.559 27.917 1.00 60.88 74 PHE A O 1
ATOM 626 N N . GLU A 1 75 ? -5.327 7.741 26.746 1.00 59.88 75 GLU A N 1
ATOM 627 C CA . GLU A 1 75 ? -6.104 8.222 27.891 1.00 59.88 75 GLU A CA 1
ATOM 628 C C . GLU A 1 75 ? -7.389 7.402 28.043 1.00 59.88 75 GLU A C 1
ATOM 630 O O . GLU A 1 75 ? -8.106 7.133 27.076 1.00 59.88 75 GLU A O 1
ATOM 635 N N . LYS A 1 76 ? -7.671 6.975 29.279 1.00 57.97 76 LYS A N 1
ATOM 636 C CA . LYS A 1 76 ? -8.768 6.059 29.614 1.00 57.97 76 LYS A CA 1
ATOM 637 C C . LYS A 1 76 ? -10.113 6.559 29.063 1.00 57.97 76 LYS A C 1
ATOM 639 O O . LYS A 1 76 ? -10.746 7.417 29.665 1.00 57.97 76 LYS A O 1
ATOM 644 N N . GLY A 1 77 ? -10.584 5.936 27.982 1.00 59.25 77 GLY A N 1
ATOM 645 C CA . GLY A 1 77 ? -11.992 5.967 27.572 1.00 59.25 77 GLY A CA 1
ATOM 646 C C . GLY A 1 77 ? -12.320 6.678 26.258 1.00 59.25 77 GLY A C 1
ATOM 647 O O . GLY A 1 77 ? -13.462 6.567 25.822 1.00 59.25 77 GLY A O 1
ATOM 648 N N . VAL A 1 78 ? -11.368 7.340 25.590 1.00 67.31 78 VAL A N 1
ATOM 649 C CA . VAL A 1 78 ? -11.630 7.968 24.280 1.00 67.31 78 VAL A CA 1
ATOM 650 C C . VAL A 1 78 ? -11.140 7.053 23.156 1.00 67.31 78 VAL A C 1
ATOM 652 O O . VAL A 1 78 ? -9.947 6.778 23.023 1.00 67.31 78 VAL A O 1
ATOM 655 N N . GLY A 1 79 ? -12.076 6.532 22.363 1.00 71.12 79 GLY A N 1
ATOM 656 C CA . GLY A 1 79 ? -11.770 5.801 21.135 1.00 71.12 79 GLY A CA 1
ATOM 657 C C . GLY A 1 79 ? -11.539 6.762 19.967 1.00 71.12 79 GLY A C 1
ATOM 658 O O . GLY A 1 79 ? -12.345 7.662 19.747 1.00 71.12 79 GLY A O 1
ATOM 659 N N . PHE A 1 80 ? -10.472 6.558 19.198 1.00 83.81 80 PHE A N 1
ATOM 660 C CA . PHE A 1 80 ? -10.198 7.258 17.945 1.00 83.81 80 PHE A CA 1
ATOM 661 C C . PHE A 1 80 ? -10.645 6.386 16.774 1.00 83.81 80 PHE A C 1
ATOM 663 O O . PHE A 1 80 ? -10.054 5.340 16.500 1.00 83.81 80 PHE A O 1
ATOM 670 N N . LYS A 1 81 ? -11.712 6.796 16.087 1.00 89.56 81 LYS A N 1
ATOM 671 C CA . LYS A 1 81 ? -12.181 6.099 14.888 1.00 89.56 81 LYS A CA 1
ATOM 672 C C . LYS A 1 81 ? -11.203 6.331 13.735 1.00 89.56 81 LYS A C 1
ATOM 674 O O . LYS A 1 81 ? -10.821 7.471 13.479 1.00 89.56 81 LYS A O 1
ATOM 679 N N . ILE A 1 82 ? -10.829 5.261 13.038 1.00 92.69 82 ILE A N 1
ATOM 680 C CA . ILE A 1 82 ? -10.059 5.363 11.798 1.00 92.69 82 ILE A CA 1
ATOM 681 C C . ILE A 1 82 ? -10.997 5.759 10.659 1.00 92.69 82 ILE A C 1
ATOM 683 O O . ILE A 1 82 ? -12.081 5.195 10.501 1.00 92.69 82 ILE A O 1
ATOM 687 N N . TYR A 1 83 ? -10.568 6.727 9.854 1.00 94.62 83 TYR A N 1
ATOM 688 C CA . TYR A 1 83 ? -11.259 7.121 8.631 1.00 94.62 83 TYR A CA 1
ATOM 689 C C . TYR A 1 83 ? -10.591 6.435 7.446 1.00 94.62 83 TYR A C 1
ATOM 691 O O . TYR A 1 83 ? -9.534 6.866 6.993 1.00 94.62 83 TYR A O 1
ATOM 699 N N . GLY A 1 84 ? -11.212 5.370 6.940 1.00 96.50 84 GLY A N 1
ATOM 700 C CA . GLY A 1 84 ? -10.616 4.509 5.921 1.00 96.50 84 GLY A CA 1
ATOM 701 C C . GLY A 1 84 ? -10.247 5.240 4.636 1.00 96.50 84 GLY A C 1
ATOM 702 O O . GLY A 1 84 ? -9.201 4.963 4.069 1.00 96.50 84 GLY A O 1
ATOM 703 N N . LEU A 1 85 ? -11.041 6.233 4.221 1.00 96.56 85 LEU A N 1
ATOM 704 C CA . LEU A 1 85 ? -10.724 7.058 3.050 1.00 96.56 85 LEU A CA 1
ATOM 705 C C . LEU A 1 85 ? -9.453 7.904 3.245 1.00 96.56 85 LEU A C 1
ATOM 707 O O . LEU A 1 85 ? -8.749 8.169 2.282 1.00 96.56 85 LEU A O 1
ATOM 711 N N . GLN A 1 86 ? -9.149 8.329 4.475 1.00 96.25 86 GLN A N 1
ATOM 712 C CA . GLN A 1 86 ? -7.950 9.127 4.758 1.00 96.25 86 GLN A CA 1
ATOM 713 C C . GLN A 1 86 ? -6.680 8.272 4.806 1.00 96.25 86 GLN A C 1
ATOM 715 O O . GLN A 1 86 ? -5.596 8.794 4.575 1.00 96.25 86 GLN A O 1
ATOM 720 N N . THR A 1 87 ? -6.807 6.981 5.119 1.00 96.62 87 THR A N 1
ATOM 721 C CA . THR A 1 87 ? -5.674 6.059 5.287 1.00 96.62 87 THR A CA 1
ATOM 722 C C . THR A 1 87 ? -5.532 5.063 4.140 1.00 96.62 87 THR A C 1
ATOM 724 O O . THR A 1 87 ? -4.649 4.215 4.179 1.00 96.62 87 THR A O 1
ATOM 727 N N . VAL A 1 88 ? -6.397 5.132 3.123 1.00 97.62 88 VAL A N 1
ATOM 728 C CA . VAL A 1 88 ? -6.482 4.121 2.059 1.00 97.62 88 VAL A CA 1
ATOM 729 C C . VAL A 1 88 ? -5.172 3.959 1.286 1.00 97.62 88 VAL A C 1
ATOM 731 O O . VAL A 1 88 ? -4.814 2.826 0.985 1.00 97.62 88 VAL A O 1
ATOM 734 N N . ASP A 1 89 ? -4.446 5.049 1.028 1.00 97.06 89 ASP A N 1
ATOM 735 C CA . ASP A 1 89 ? -3.169 5.024 0.302 1.00 97.06 89 ASP A CA 1
ATOM 736 C C . ASP A 1 89 ? -2.137 4.147 1.051 1.00 97.06 89 ASP A C 1
ATOM 738 O O . ASP A 1 89 ? -1.636 3.160 0.513 1.00 97.06 89 ASP A O 1
ATOM 742 N N . GLU A 1 90 ? -1.946 4.413 2.349 1.00 97.94 90 GLU A N 1
ATOM 743 C CA . GLU A 1 90 ? -1.070 3.644 3.248 1.00 97.94 90 GLU A CA 1
ATOM 744 C C . GLU A 1 90 ? -1.548 2.202 3.451 1.00 97.94 90 GLU A C 1
ATOM 746 O O . GLU A 1 90 ? -0.752 1.266 3.450 1.00 97.94 90 GLU A O 1
ATOM 751 N N . ASN A 1 91 ? -2.860 1.990 3.605 1.00 97.69 91 ASN A N 1
ATOM 752 C CA . ASN A 1 91 ? -3.414 0.652 3.819 1.00 97.69 91 ASN A CA 1
ATOM 753 C C . ASN A 1 91 ? -3.202 -0.245 2.590 1.00 97.69 91 ASN A C 1
ATOM 755 O O . ASN A 1 91 ? -2.917 -1.434 2.739 1.00 97.69 91 ASN A O 1
ATOM 759 N N . ILE A 1 92 ? -3.337 0.305 1.376 1.00 97.88 92 ILE A N 1
ATOM 760 C CA . ILE A 1 92 ? -3.035 -0.414 0.132 1.00 97.88 92 ILE A CA 1
ATOM 761 C C . ILE A 1 92 ? -1.547 -0.768 0.093 1.00 97.88 92 ILE A C 1
ATOM 763 O O . ILE A 1 92 ? -1.217 -1.929 -0.163 1.00 97.88 92 ILE A O 1
ATOM 767 N N . ALA A 1 93 ? -0.668 0.192 0.394 1.00 98.19 93 ALA A N 1
ATOM 768 C CA . ALA A 1 93 ? 0.775 -0.016 0.412 1.00 98.19 93 ALA A CA 1
ATOM 769 C C . ALA A 1 93 ? 1.202 -1.084 1.432 1.00 98.19 93 ALA A C 1
ATOM 771 O O . ALA A 1 93 ? 1.931 -2.021 1.103 1.00 98.19 93 ALA A O 1
ATOM 772 N N . ASP A 1 94 ? 0.653 -1.033 2.643 1.00 97.94 94 ASP A N 1
ATOM 773 C CA . ASP A 1 94 ? 0.889 -2.010 3.703 1.00 97.94 94 ASP A CA 1
ATOM 774 C C . ASP A 1 94 ? 0.433 -3.428 3.339 1.00 97.94 94 ASP A C 1
ATOM 776 O O . ASP A 1 94 ? 1.119 -4.403 3.665 1.00 97.94 94 ASP A O 1
ATOM 780 N N . MET A 1 95 ? -0.720 -3.560 2.675 1.00 95.94 95 MET A N 1
ATOM 781 C CA . MET A 1 95 ? -1.224 -4.851 2.200 1.00 95.94 95 MET A CA 1
ATOM 782 C C . MET A 1 95 ? -0.429 -5.381 1.005 1.00 95.94 95 MET A C 1
ATOM 784 O O . MET A 1 95 ? -0.244 -6.592 0.899 1.00 95.94 95 MET A O 1
ATOM 788 N N . GLY A 1 96 ? 0.009 -4.501 0.101 1.00 95.56 96 GLY A N 1
ATOM 789 C CA . GLY A 1 96 ? 0.821 -4.855 -1.062 1.00 95.56 96 GLY A CA 1
ATOM 790 C C . GLY A 1 96 ? 2.219 -5.315 -0.667 1.00 95.56 96 GLY A C 1
ATOM 791 O O . GLY A 1 96 ? 2.661 -6.369 -1.112 1.00 95.56 96 GLY A O 1
ATOM 792 N N . GLY A 1 97 ? 2.874 -4.590 0.243 1.00 94.62 97 GLY A N 1
ATOM 793 C CA . GLY A 1 97 ? 4.218 -4.925 0.709 1.00 94.62 97 GLY A CA 1
ATOM 794 C C . GLY A 1 97 ? 4.308 -6.212 1.530 1.00 94.62 97 GLY A C 1
ATOM 795 O O . GLY A 1 97 ? 5.375 -6.807 1.617 1.00 94.62 97 GLY A O 1
ATOM 796 N N . ALA A 1 98 ? 3.208 -6.663 2.133 1.00 91.56 98 ALA A N 1
ATOM 797 C CA . ALA A 1 98 ? 3.185 -7.872 2.957 1.00 91.56 98 ALA A CA 1
ATOM 798 C C . ALA A 1 98 ? 2.843 -9.168 2.192 1.00 91.56 98 ALA A C 1
ATOM 800 O O . ALA A 1 98 ? 2.807 -10.229 2.821 1.00 91.56 98 ALA A O 1
ATOM 801 N N . LYS A 1 99 ? 2.530 -9.089 0.892 1.00 79.75 99 LYS A N 1
ATOM 802 C CA . LYS A 1 99 ? 2.087 -10.230 0.074 1.00 79.75 99 LYS A CA 1
ATOM 803 C C . LYS A 1 99 ? 3.210 -10.988 -0.620 1.00 79.75 99 LYS A C 1
ATOM 805 O O . LYS A 1 99 ? 4.273 -10.392 -0.886 1.00 79.75 99 LYS A O 1
#

Solvent-accessible surface area (backbone atoms only — not comparable to full-atom values): 5533 Å² total; per-residue (Å²): 96,78,85,32,34,56,95,87,52,60,66,71,55,31,42,71,29,43,42,20,50,54,32,18,63,58,30,42,53,62,22,90,67,24,53,38,36,48,100,85,67,47,83,44,87,83,68,56,72,69,56,52,54,55,46,53,60,54,52,49,54,52,22,54,56,36,49,70,41,62,47,79,46,97,54,95,83,50,65,47,72,42,57,15,82,83,44,38,47,60,52,49,9,55,56,51,12,70,105

Sequence (99 aa):
RFPLYSSELPWYMNFGGIGRIIGHEITHGFDNKGRYFNEIGKLEEWWDDSEIMAFYKRIQCVIDQANNYTLKGFEKGVGFKIYGLQTVDENIADMGGAK